Protein AF-A0A855K8G5-F1 (afdb_monomer_lite)

pLDDT: mean 94.02, std 3.82, range [71.25, 97.44]

Sequence (80 aa):
SVKDATLSTVTAAAKLGEVHLLVAGQGVGAVAEAAAKIAGVGKVHVADDAAYAHALAENVAPLVAKLMETHDAFLVPATT

Foldseek 3Di:
DDDPLVLVQLVVVLVVHQDEAEDFAAPCVVVQVVVVPRPRHPYYHYHHDNLPNPPDCVSVVVVVVVVVVPDDDDTDRPDD

Structure (mmCIF, N/CA/C/O backbone):
data_AF-A0A855K8G5-F1
#
_entry.id   AF-A0A855K8G5-F1
#
loop_
_atom_site.group_PDB
_atom_site.id
_atom_site.type_symbol
_atom_site.label_atom_id
_atom_site.label_alt_id
_atom_site.label_comp_id
_atom_site.label_asym_id
_atom_site.label_entity_id
_atom_site.label_seq_id
_atom_site.pdbx_PDB_ins_code
_atom_site.Cartn_x
_atom_site.Cartn_y
_atom_site.Cartn_z
_atom_site.occupancy
_atom_site.B_iso_or_equiv
_atom_site.auth_seq_id
_atom_site.auth_comp_id
_atom_site.auth_asym_id
_atom_site.auth_atom_id
_atom_site.pdbx_PDB_model_num
ATOM 1 N N . SER A 1 1 ? 11.760 4.475 3.859 1.00 79.31 1 SER A N 1
ATOM 2 C CA . SER A 1 1 ? 10.916 5.122 4.888 1.00 79.31 1 SER A CA 1
ATOM 3 C C . SER A 1 1 ? 9.522 5.347 4.323 1.00 79.31 1 SER A C 1
ATOM 5 O O . SER A 1 1 ? 9.373 5.357 3.105 1.00 79.31 1 SER A O 1
ATOM 7 N N . VAL A 1 2 ? 8.506 5.497 5.177 1.00 86.06 2 VAL A N 1
ATOM 8 C CA . VAL A 1 2 ? 7.154 5.890 4.741 1.00 86.06 2 VAL A CA 1
ATOM 9 C C . VAL A 1 2 ? 7.176 7.379 4.381 1.00 86.06 2 VAL A C 1
ATOM 11 O O . VAL A 1 2 ? 7.714 8.174 5.147 1.00 86.06 2 VAL A O 1
ATOM 14 N N . LYS A 1 3 ? 6.644 7.747 3.211 1.00 89.50 3 LYS A N 1
ATOM 15 C CA . LYS A 1 3 ? 6.551 9.146 2.758 1.00 89.50 3 LYS A CA 1
ATOM 16 C C . LYS A 1 3 ? 5.234 9.767 3.235 1.00 89.50 3 LYS A C 1
ATOM 18 O O . LYS A 1 3 ? 4.225 9.070 3.306 1.00 89.50 3 LYS A O 1
ATOM 23 N N . ASP A 1 4 ? 5.201 11.080 3.449 1.00 91.19 4 ASP A N 1
ATOM 24 C CA . ASP A 1 4 ? 3.987 11.790 3.897 1.00 91.19 4 ASP A CA 1
ATOM 25 C C . ASP A 1 4 ? 2.797 11.598 2.947 1.00 91.19 4 ASP A C 1
ATOM 27 O O . ASP A 1 4 ? 1.661 11.419 3.384 1.00 91.19 4 ASP A O 1
ATOM 31 N N . ALA A 1 5 ? 3.062 11.528 1.639 1.00 92.56 5 ALA A N 1
ATOM 32 C CA . ALA A 1 5 ? 2.035 11.265 0.633 1.00 92.56 5 ALA A CA 1
ATOM 33 C C . ALA A 1 5 ? 1.319 9.913 0.848 1.00 92.56 5 ALA A C 1
ATOM 35 O O . ALA A 1 5 ? 0.138 9.769 0.519 1.00 92.56 5 ALA A O 1
ATOM 36 N N . THR A 1 6 ? 1.996 8.929 1.453 1.00 93.12 6 THR A N 1
ATOM 37 C CA . THR A 1 6 ? 1.387 7.652 1.843 1.00 93.12 6 THR A CA 1
ATOM 38 C C . THR A 1 6 ? 0.327 7.861 2.927 1.00 93.12 6 THR A C 1
ATOM 40 O O . THR A 1 6 ? -0.747 7.276 2.835 1.00 93.12 6 THR A O 1
ATOM 43 N N . LEU A 1 7 ? 0.561 8.747 3.902 1.00 93.62 7 LEU A N 1
ATOM 44 C CA . LEU A 1 7 ? -0.401 9.044 4.974 1.00 93.62 7 LEU A CA 1
ATOM 45 C C . LEU A 1 7 ? -1.664 9.724 4.433 1.00 93.62 7 LEU A C 1
ATOM 47 O O . LEU A 1 7 ? -2.780 9.360 4.810 1.00 93.62 7 LEU A O 1
ATOM 51 N N . SER A 1 8 ? -1.506 10.674 3.504 1.00 94.69 8 SER A N 1
ATOM 52 C CA . SER A 1 8 ? -2.643 11.306 2.821 1.00 94.69 8 SER A CA 1
ATOM 53 C C . SER A 1 8 ? -3.470 10.282 2.040 1.00 94.69 8 SER A C 1
ATOM 55 O O . SER A 1 8 ? -4.699 10.311 2.094 1.00 94.69 8 SER A O 1
ATOM 57 N N . THR A 1 9 ? -2.802 9.338 1.373 1.00 96.06 9 THR A N 1
ATOM 58 C CA . THR A 1 9 ? -3.461 8.267 0.612 1.00 96.06 9 THR A CA 1
ATOM 59 C C . THR A 1 9 ? -4.220 7.310 1.533 1.00 96.06 9 THR A C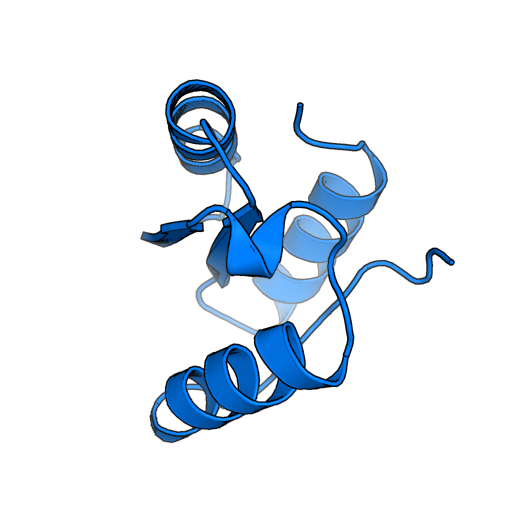 1
ATOM 61 O O . THR A 1 9 ? -5.381 7.017 1.264 1.00 96.06 9 THR A O 1
ATOM 64 N N . VAL A 1 10 ? -3.628 6.890 2.659 1.00 95.56 10 VAL A N 1
ATOM 65 C CA . VAL A 1 10 ? -4.303 6.050 3.670 1.00 95.56 10 VAL A CA 1
ATOM 66 C C . VAL A 1 10 ? -5.530 6.758 4.240 1.00 95.56 10 VAL A C 1
ATOM 68 O O . VAL A 1 10 ? -6.588 6.151 4.363 1.00 95.56 10 VAL A O 1
ATOM 71 N N . THR A 1 11 ? -5.425 8.059 4.521 1.00 95.12 11 THR A N 1
ATOM 72 C CA . THR A 1 11 ? -6.553 8.858 5.026 1.00 95.12 11 THR A CA 1
ATOM 73 C C . THR A 1 11 ? -7.710 8.906 4.024 1.00 95.12 11 THR A C 1
ATOM 75 O O . THR A 1 11 ? -8.875 8.878 4.419 1.00 95.12 11 THR A O 1
ATOM 78 N N . ALA A 1 12 ? -7.413 8.980 2.724 1.00 94.94 12 ALA A N 1
ATOM 79 C CA . ALA A 1 12 ? -8.426 8.914 1.676 1.00 94.94 12 ALA A CA 1
ATOM 80 C C . ALA A 1 12 ? -9.008 7.497 1.532 1.00 94.94 12 ALA A C 1
ATOM 82 O O . ALA A 1 12 ? -10.227 7.351 1.488 1.00 94.94 12 ALA A O 1
ATOM 83 N N . ALA A 1 13 ? -8.159 6.466 1.531 1.00 96.06 13 ALA A N 1
ATOM 84 C CA . ALA A 1 13 ? -8.564 5.064 1.433 1.00 96.06 13 ALA A CA 1
ATOM 85 C C . ALA A 1 13 ? -9.475 4.640 2.597 1.00 96.06 13 ALA A C 1
ATOM 87 O O . ALA A 1 13 ? -10.473 3.964 2.375 1.00 96.06 13 ALA A O 1
ATOM 88 N N . ALA A 1 14 ? -9.208 5.125 3.813 1.00 95.44 14 ALA A N 1
ATOM 89 C CA . ALA A 1 14 ? -10.021 4.844 4.997 1.00 95.44 14 ALA A CA 1
ATOM 90 C C . ALA A 1 14 ? -11.470 5.357 4.885 1.00 95.44 14 ALA A C 1
ATOM 92 O O . ALA A 1 14 ? -12.347 4.891 5.607 1.00 95.44 14 ALA A O 1
ATOM 93 N N . LYS A 1 15 ? -11.749 6.306 3.979 1.00 95.81 15 LYS A N 1
ATOM 94 C CA . LYS A 1 15 ? -13.122 6.750 3.678 1.00 95.81 15 LYS A CA 1
ATOM 95 C C . LYS A 1 15 ? -13.865 5.797 2.741 1.00 95.81 15 LYS A C 1
ATOM 97 O O . LYS A 1 15 ? -15.080 5.916 2.621 1.00 95.81 15 LYS A O 1
ATOM 102 N N . LEU A 1 16 ? -13.146 4.905 2.059 1.00 94.75 16 LEU A N 1
ATOM 103 C CA . LEU A 1 16 ? -13.694 3.920 1.126 1.00 94.75 16 LEU A CA 1
ATOM 104 C C . LEU A 1 16 ? -13.894 2.550 1.788 1.00 94.75 16 LEU A C 1
ATOM 106 O O . LEU A 1 16 ? -14.770 1.807 1.360 1.00 94.75 16 LEU A O 1
ATOM 110 N N . GLY A 1 17 ? -13.126 2.225 2.833 1.00 94.44 17 GLY A N 1
ATOM 111 C CA . 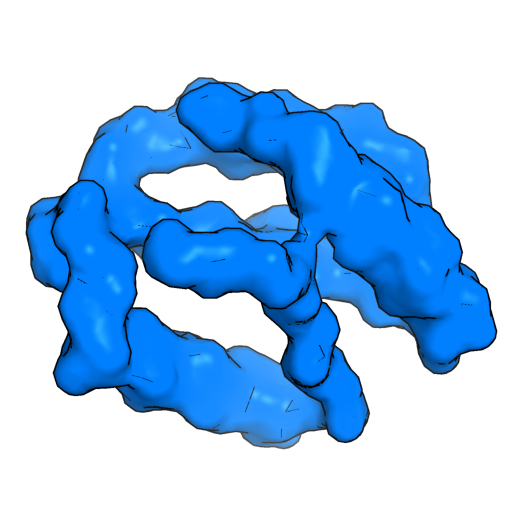GLY A 1 17 ? -13.267 0.971 3.569 1.00 94.44 17 GLY A CA 1
ATOM 112 C C . GLY A 1 17 ? -12.001 0.559 4.317 1.00 94.44 17 GLY A C 1
ATOM 113 O O . GLY A 1 17 ? -11.197 1.399 4.725 1.00 94.44 17 GLY A O 1
ATOM 114 N N . GLU A 1 18 ? -11.844 -0.752 4.506 1.00 95.56 18 GLU A N 1
ATOM 115 C CA . GLU A 1 18 ? -10.644 -1.340 5.102 1.00 95.56 18 GLU A CA 1
ATOM 116 C C . GLU A 1 18 ? -9.411 -1.066 4.231 1.00 95.56 18 GLU A C 1
ATOM 118 O O . GLU A 1 18 ? -9.444 -1.225 3.012 1.00 95.56 18 GLU A O 1
ATOM 123 N N . VAL A 1 19 ? -8.304 -0.665 4.863 1.00 97.12 19 VAL A N 1
ATOM 124 C CA . VAL A 1 19 ? -7.070 -0.319 4.151 1.00 97.12 19 VAL A CA 1
ATOM 125 C C . VAL A 1 19 ? -6.025 -1.408 4.335 1.00 97.12 19 VAL A C 1
ATOM 127 O O . VAL A 1 19 ? -5.545 -1.654 5.445 1.00 97.12 19 VAL A O 1
ATOM 130 N N . HIS A 1 20 ? -5.623 -2.025 3.226 1.00 97.44 20 HIS A N 1
ATOM 131 C CA . HIS A 1 20 ? -4.436 -2.876 3.145 1.00 97.44 20 HIS A CA 1
ATOM 132 C C . HIS A 1 20 ? -3.324 -2.087 2.447 1.00 97.44 20 HIS A C 1
ATOM 134 O O . HIS A 1 20 ? -3.547 -1.465 1.411 1.00 97.44 20 HIS A O 1
ATOM 140 N N . LEU A 1 21 ? -2.122 -2.078 3.023 1.00 96.31 21 LEU A N 1
ATOM 141 C CA . LEU A 1 21 ? -0.991 -1.294 2.528 1.00 96.31 21 LEU A CA 1
ATOM 142 C C . LEU A 1 21 ? 0.080 -2.211 1.936 1.00 96.31 21 LEU A C 1
ATOM 144 O O . LEU A 1 21 ? 0.514 -3.157 2.586 1.00 96.31 21 LEU A O 1
ATOM 148 N N . LEU A 1 22 ? 0.521 -1.928 0.711 1.00 96.31 22 LEU A N 1
ATOM 149 C CA . LEU A 1 22 ? 1.600 -2.660 0.047 1.00 96.31 22 LEU A CA 1
ATOM 150 C C . LEU A 1 22 ? 2.939 -1.944 0.238 1.00 96.31 22 LEU A C 1
ATOM 152 O O . LEU A 1 22 ? 3.094 -0.788 -0.154 1.00 96.31 22 LEU A O 1
ATOM 156 N N . VAL A 1 23 ? 3.926 -2.653 0.778 1.00 95.88 23 VAL A N 1
ATOM 157 C CA . VAL A 1 23 ? 5.327 -2.232 0.801 1.00 95.88 23 VAL A CA 1
ATOM 158 C C . VAL A 1 23 ? 6.114 -3.134 -0.142 1.00 95.88 23 VAL A C 1
ATOM 160 O O . VAL A 1 23 ? 6.362 -4.296 0.175 1.00 95.88 23 VAL A O 1
ATOM 163 N N . ALA A 1 24 ? 6.500 -2.593 -1.296 1.00 94.94 24 ALA A N 1
ATOM 164 C CA . ALA A 1 24 ? 7.339 -3.269 -2.280 1.00 94.94 24 ALA A CA 1
ATOM 165 C C . ALA A 1 24 ? 8.712 -2.588 -2.360 1.00 94.94 24 ALA A C 1
ATOM 167 O O . ALA A 1 24 ? 8.792 -1.362 -2.459 1.00 94.94 24 ALA A O 1
ATOM 168 N N . GLY A 1 25 ? 9.788 -3.366 -2.292 1.00 94.50 25 GLY A N 1
ATOM 169 C CA . GLY A 1 25 ? 11.161 -2.868 -2.373 1.00 94.50 25 GLY A CA 1
ATOM 170 C C . GLY A 1 25 ? 12.172 -3.931 -1.959 1.00 94.50 25 GLY A C 1
ATOM 171 O O . GLY A 1 25 ? 11.834 -5.105 -1.896 1.00 94.50 25 GLY A O 1
ATOM 172 N N . GLN A 1 26 ? 13.393 -3.508 -1.635 1.00 95.69 26 GLN A N 1
ATOM 173 C CA . GLN A 1 26 ? 14.441 -4.377 -1.096 1.00 95.69 26 GLN A CA 1
ATOM 174 C C . GLN A 1 26 ? 14.814 -3.938 0.325 1.00 95.69 26 GLN A C 1
ATOM 176 O O . GLN A 1 26 ? 15.035 -2.749 0.567 1.00 95.69 26 GLN A O 1
ATOM 181 N N . GLY A 1 27 ? 14.907 -4.885 1.259 1.00 94.62 27 GLY A N 1
ATOM 182 C CA . GLY A 1 27 ? 15.236 -4.627 2.662 1.00 94.62 27 GLY A CA 1
ATOM 183 C C . GLY A 1 27 ? 14.173 -3.779 3.362 1.00 94.62 27 GLY A C 1
ATOM 184 O O . GLY A 1 27 ? 14.493 -2.847 4.102 1.00 94.62 27 GLY A O 1
ATOM 185 N N . VAL A 1 28 ? 12.895 -4.054 3.099 1.00 95.56 28 VAL A N 1
ATOM 186 C CA . VAL A 1 28 ? 11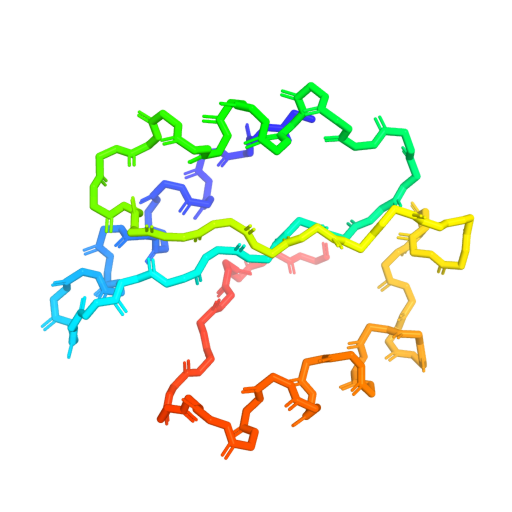.779 -3.169 3.473 1.00 95.56 28 VAL A CA 1
ATOM 187 C C . VAL A 1 28 ? 11.183 -3.455 4.850 1.00 95.56 28 VAL A C 1
ATOM 189 O O . VAL A 1 28 ? 10.247 -2.764 5.247 1.00 95.56 28 VAL A O 1
ATOM 192 N N . GLY A 1 29 ? 11.730 -4.404 5.615 1.00 93.94 29 GLY A N 1
ATOM 193 C CA . GLY A 1 29 ? 11.207 -4.800 6.932 1.00 93.94 29 GLY A CA 1
ATOM 194 C C . GLY A 1 29 ? 10.909 -3.620 7.867 1.00 93.94 29 GLY A C 1
ATOM 195 O O . GLY A 1 29 ? 9.784 -3.470 8.337 1.00 93.94 29 GLY A O 1
ATOM 196 N N . ALA A 1 30 ? 11.861 -2.698 8.039 1.00 94.88 30 ALA A N 1
ATOM 197 C CA . ALA A 1 30 ? 11.661 -1.513 8.881 1.00 94.88 30 ALA A CA 1
ATOM 198 C C . ALA A 1 30 ? 10.553 -0.572 8.357 1.00 94.88 30 ALA A C 1
ATOM 200 O O . ALA A 1 30 ? 9.867 0.096 9.131 1.00 94.88 30 ALA A O 1
ATOM 201 N N . VAL A 1 31 ? 10.360 -0.510 7.035 1.00 94.56 31 VAL A N 1
ATOM 202 C CA . VAL A 1 31 ? 9.289 0.283 6.414 1.00 94.56 31 VAL A CA 1
ATOM 203 C C . VAL A 1 31 ? 7.936 -0.396 6.608 1.00 94.56 31 VAL A C 1
ATOM 205 O O . VAL A 1 31 ? 6.962 0.292 6.897 1.0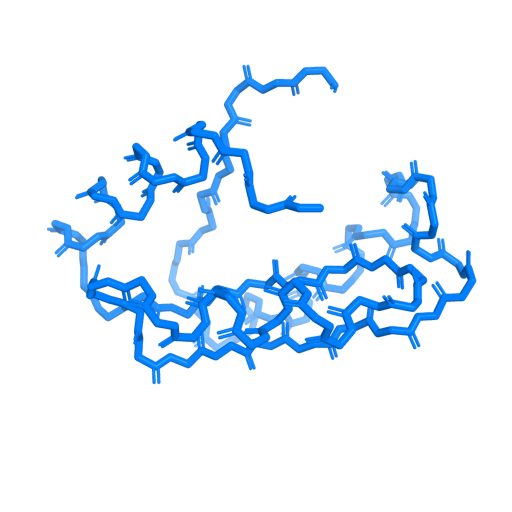0 94.56 31 VAL A O 1
ATOM 208 N N . ALA A 1 32 ? 7.876 -1.724 6.506 1.00 95.12 32 ALA A N 1
ATOM 209 C CA . ALA A 1 32 ? 6.669 -2.502 6.760 1.00 95.12 32 ALA A CA 1
ATOM 210 C C . ALA A 1 32 ? 6.206 -2.382 8.219 1.00 95.12 32 ALA A C 1
ATOM 212 O O . ALA A 1 32 ? 5.026 -2.146 8.471 1.00 95.12 32 ALA A O 1
ATOM 213 N N . GLU A 1 33 ? 7.133 -2.445 9.177 1.00 95.56 33 GLU A N 1
ATOM 214 C CA . GLU A 1 33 ? 6.827 -2.226 10.595 1.00 95.56 33 GLU A CA 1
ATOM 215 C C . GLU A 1 33 ? 6.313 -0.811 10.873 1.00 95.56 33 GLU A C 1
ATOM 217 O O . GLU A 1 33 ? 5.390 -0.626 11.666 1.00 95.56 33 GLU A O 1
ATOM 222 N N . ALA A 1 34 ? 6.900 0.200 10.228 1.00 94.81 34 ALA A N 1
ATOM 223 C CA . ALA A 1 34 ? 6.415 1.570 10.333 1.00 94.81 34 ALA A CA 1
ATOM 224 C C . ALA A 1 34 ? 5.021 1.719 9.705 1.00 94.81 34 ALA A C 1
ATOM 226 O O . ALA A 1 34 ? 4.153 2.360 10.292 1.00 94.81 34 ALA A O 1
ATOM 227 N N . ALA A 1 35 ? 4.788 1.091 8.551 1.00 94.75 35 ALA A N 1
ATOM 228 C CA . ALA A 1 35 ? 3.504 1.117 7.864 1.00 94.75 35 ALA A CA 1
ATOM 229 C C . ALA A 1 35 ? 2.382 0.452 8.675 1.00 94.75 35 ALA A C 1
ATOM 231 O O . ALA A 1 35 ? 1.265 0.961 8.703 1.00 94.75 35 ALA A O 1
ATOM 232 N N . ALA A 1 36 ? 2.685 -0.632 9.392 1.00 95.50 36 ALA A N 1
ATOM 233 C CA . ALA A 1 36 ? 1.724 -1.335 10.244 1.00 95.50 36 ALA A CA 1
ATOM 234 C C . ALA A 1 36 ? 1.248 -0.497 11.442 1.00 95.50 36 ALA A C 1
ATOM 236 O O . ALA A 1 36 ? 0.208 -0.785 12.024 1.00 95.50 36 ALA A O 1
ATOM 237 N N . LYS A 1 37 ? 2.000 0.545 11.819 1.00 95.12 37 LYS A N 1
ATOM 238 C CA . LYS A 1 37 ? 1.650 1.467 12.910 1.00 95.12 37 LYS A CA 1
ATOM 239 C C . LYS A 1 37 ? 0.800 2.651 12.441 1.00 95.12 37 LYS A C 1
ATOM 241 O O . LYS A 1 37 ? 0.414 3.478 13.265 1.00 95.12 37 LYS A O 1
ATOM 246 N N . ILE A 1 38 ? 0.526 2.771 11.141 1.00 94.94 38 ILE A N 1
ATOM 247 C CA . ILE A 1 38 ? -0.297 3.855 10.600 1.00 94.94 38 ILE A CA 1
ATOM 248 C C . ILE A 1 38 ? -1.758 3.596 10.976 1.00 94.94 38 ILE A C 1
ATOM 250 O O . ILE A 1 38 ? -2.324 2.551 10.658 1.00 94.94 38 ILE A O 1
ATOM 254 N N . ALA A 1 39 ? -2.387 4.572 11.629 1.00 92.12 39 ALA A N 1
ATOM 255 C CA . ALA A 1 39 ? -3.801 4.494 11.974 1.00 92.12 39 ALA A CA 1
ATOM 256 C C . ALA A 1 39 ? -4.666 4.303 10.714 1.00 92.12 39 ALA A C 1
ATOM 258 O O . ALA A 1 39 ? -4.530 5.041 9.739 1.00 92.12 39 ALA A O 1
ATOM 259 N N . GLY A 1 40 ? -5.562 3.315 10.753 1.00 91.31 40 GLY A N 1
ATOM 260 C CA . GLY A 1 40 ? -6.443 2.958 9.638 1.00 91.31 40 GLY A CA 1
ATOM 261 C C . GLY A 1 40 ? -5.922 1.828 8.744 1.00 91.31 40 GLY A C 1
ATOM 262 O O . GLY A 1 40 ? -6.712 1.274 7.988 1.00 91.31 40 GLY A O 1
ATOM 263 N N . VAL A 1 41 ? -4.647 1.434 8.854 1.00 96.44 41 VAL A N 1
ATOM 264 C CA . VAL A 1 41 ? -4.110 0.263 8.141 1.00 96.44 41 VAL A CA 1
ATOM 265 C C . VAL A 1 41 ? -4.472 -1.016 8.900 1.00 96.44 41 VAL A C 1
ATOM 267 O O . VAL A 1 41 ? -4.037 -1.213 10.031 1.00 96.44 41 VAL A O 1
ATOM 270 N N . GLY A 1 42 ? -5.259 -1.894 8.273 1.00 95.62 42 GLY A N 1
ATOM 271 C CA . GLY A 1 42 ? -5.650 -3.195 8.832 1.00 95.62 42 GLY A CA 1
ATOM 272 C C . GLY A 1 42 ? -4.642 -4.309 8.539 1.00 95.62 42 GLY A C 1
ATOM 273 O O . GLY A 1 42 ? -4.493 -5.248 9.321 1.00 95.62 42 GLY A O 1
ATOM 274 N N . LYS A 1 43 ? -3.908 -4.192 7.426 1.00 96.56 43 LYS A N 1
ATOM 275 C CA . LYS A 1 43 ? -2.929 -5.190 6.987 1.00 96.56 43 LYS A CA 1
ATOM 276 C C . LYS A 1 43 ? -1.804 -4.555 6.183 1.00 96.56 43 LYS A C 1
ATOM 278 O O . LYS A 1 43 ? -2.037 -3.636 5.402 1.00 96.56 43 LYS A O 1
ATOM 283 N N . VAL A 1 44 ? -0.595 -5.095 6.327 1.00 97.06 44 VAL A N 1
ATOM 284 C CA . VAL A 1 44 ? 0.556 -4.738 5.491 1.00 97.06 44 VAL A CA 1
ATOM 285 C C . VAL A 1 44 ? 0.983 -5.947 4.666 1.00 97.06 44 VAL A C 1
ATOM 287 O O . VAL A 1 44 ? 1.348 -6.987 5.211 1.00 97.06 44 VAL A O 1
ATOM 290 N N . HIS A 1 45 ? 0.938 -5.808 3.346 1.00 96.62 45 HIS A N 1
ATOM 291 C CA . HIS A 1 45 ? 1.533 -6.740 2.398 1.00 96.62 45 HIS A CA 1
ATOM 292 C C . HIS A 1 45 ? 2.985 -6.344 2.155 1.00 96.62 45 HIS A C 1
ATOM 294 O O . HIS A 1 45 ? 3.271 -5.187 1.852 1.00 96.62 45 HIS A O 1
ATOM 300 N N . VAL A 1 46 ? 3.898 -7.305 2.271 1.00 96.69 46 VAL A N 1
ATOM 301 C CA . VAL A 1 46 ? 5.332 -7.075 2.077 1.00 96.69 46 VAL A CA 1
ATOM 302 C C . VAL A 1 46 ? 5.802 -7.852 0.859 1.00 96.69 46 VAL A C 1
ATOM 304 O O . VAL A 1 46 ? 5.621 -9.065 0.784 1.00 96.69 46 VAL A O 1
ATOM 307 N N . ALA A 1 47 ? 6.411 -7.139 -0.080 1.00 95.94 47 ALA A N 1
ATOM 308 C CA . ALA A 1 47 ? 7.107 -7.687 -1.229 1.00 95.94 47 ALA A CA 1
ATOM 309 C C . ALA A 1 47 ? 8.571 -7.232 -1.151 1.00 95.94 47 ALA A C 1
ATOM 311 O O . ALA A 1 47 ? 8.925 -6.162 -1.645 1.00 95.94 47 ALA A O 1
ATOM 312 N N . ASP A 1 48 ? 9.387 -8.023 -0.451 1.00 95.88 48 ASP A N 1
ATOM 313 C CA . ASP A 1 48 ? 10.813 -7.755 -0.243 1.00 95.88 48 ASP A CA 1
ATOM 314 C C . ASP A 1 48 ? 11.647 -8.576 -1.234 1.00 95.88 48 ASP A C 1
ATOM 316 O O . ASP A 1 48 ? 11.850 -9.774 -1.040 1.00 95.88 48 ASP A O 1
ATOM 320 N N . ASP A 1 49 ? 12.062 -7.945 -2.330 1.00 95.88 49 ASP A N 1
ATOM 321 C CA . ASP A 1 49 ? 12.886 -8.552 -3.374 1.00 95.88 49 ASP A CA 1
ATOM 322 C C . ASP A 1 49 ? 13.702 -7.470 -4.102 1.00 95.88 49 ASP A C 1
ATOM 324 O O . ASP A 1 49 ? 13.253 -6.332 -4.279 1.00 95.88 49 ASP A O 1
ATOM 328 N N . ALA A 1 50 ? 14.896 -7.827 -4.581 1.00 94.75 50 ALA A N 1
ATOM 329 C CA . ALA A 1 50 ? 15.734 -6.940 -5.387 1.00 94.75 50 ALA A CA 1
ATOM 330 C C . ALA A 1 50 ? 15.023 -6.452 -6.666 1.00 94.75 50 ALA A C 1
ATOM 332 O O . ALA A 1 50 ? 15.260 -5.328 -7.109 1.00 94.75 50 ALA A O 1
ATOM 333 N N . ALA A 1 51 ? 14.099 -7.241 -7.225 1.00 93.38 51 ALA A N 1
ATOM 334 C CA . ALA A 1 51 ? 13.278 -6.850 -8.369 1.00 93.38 51 ALA A CA 1
ATOM 335 C C . ALA A 1 51 ? 12.429 -5.591 -8.101 1.00 93.38 51 ALA A C 1
ATOM 337 O O . ALA A 1 51 ? 12.130 -4.833 -9.026 1.00 93.38 51 ALA A O 1
ATOM 338 N N . TYR A 1 52 ? 12.066 -5.319 -6.846 1.00 94.31 52 TYR A N 1
ATOM 339 C CA . TYR A 1 52 ? 11.250 -4.161 -6.479 1.00 94.31 52 TYR A CA 1
ATOM 340 C C . TYR A 1 52 ? 12.072 -2.932 -6.074 1.00 94.31 52 TYR A C 1
ATOM 342 O O . TYR A 1 52 ? 11.492 -1.870 -5.851 1.00 94.31 52 TYR A O 1
ATOM 350 N N . ALA A 1 53 ? 13.406 -3.028 -6.012 1.00 91.12 53 ALA A N 1
ATOM 351 C CA . ALA A 1 53 ? 14.282 -1.962 -5.511 1.00 91.12 53 ALA A CA 1
ATOM 352 C C . ALA A 1 53 ? 14.111 -0.614 -6.240 1.00 91.12 53 ALA A C 1
ATOM 354 O O . ALA A 1 53 ? 14.295 0.444 -5.639 1.00 91.12 53 ALA A O 1
ATOM 355 N N . HIS A 1 54 ? 13.731 -0.649 -7.519 1.00 90.69 54 HIS A N 1
ATOM 356 C CA . HIS A 1 54 ? 13.565 0.539 -8.364 1.00 90.69 54 HIS A CA 1
ATOM 357 C C . HIS A 1 54 ? 12.115 0.822 -8.764 1.00 90.69 54 HIS A C 1
ATOM 359 O O . HIS A 1 54 ? 11.885 1.685 -9.603 1.00 90.69 54 HIS A O 1
ATOM 365 N N . ALA A 1 55 ? 11.149 0.097 -8.188 1.00 87.69 55 ALA A N 1
ATOM 366 C CA . ALA A 1 55 ? 9.727 0.243 -8.500 1.00 87.69 55 ALA A CA 1
ATOM 367 C C . ALA A 1 55 ? 9.413 0.234 -10.016 1.00 87.69 55 ALA A C 1
ATOM 369 O O . ALA A 1 55 ? 8.534 0.960 -10.476 1.00 87.69 55 ALA A O 1
ATOM 370 N N . LEU A 1 56 ? 10.133 -0.589 -10.792 1.00 93.25 56 LEU A N 1
ATOM 371 C CA . LEU A 1 56 ? 9.901 -0.726 -12.233 1.00 93.25 56 LEU A CA 1
ATOM 372 C C . LEU A 1 56 ? 8.479 -1.223 -12.496 1.00 93.25 56 LEU A C 1
ATOM 374 O O . LEU A 1 56 ? 8.005 -2.148 -11.826 1.00 93.25 56 LEU A O 1
ATOM 378 N N . ALA A 1 57 ? 7.812 -0.629 -13.484 1.00 91.44 57 ALA A N 1
ATOM 379 C CA . ALA A 1 57 ? 6.416 -0.922 -13.788 1.00 91.44 57 ALA A CA 1
ATOM 380 C C . ALA A 1 57 ? 6.205 -2.406 -14.130 1.00 91.44 57 ALA A C 1
ATOM 382 O O . ALA A 1 57 ? 5.237 -3.010 -13.677 1.00 91.44 57 ALA A O 1
ATOM 383 N N . GLU A 1 58 ? 7.146 -3.014 -14.846 1.00 95.31 58 GLU A N 1
ATOM 384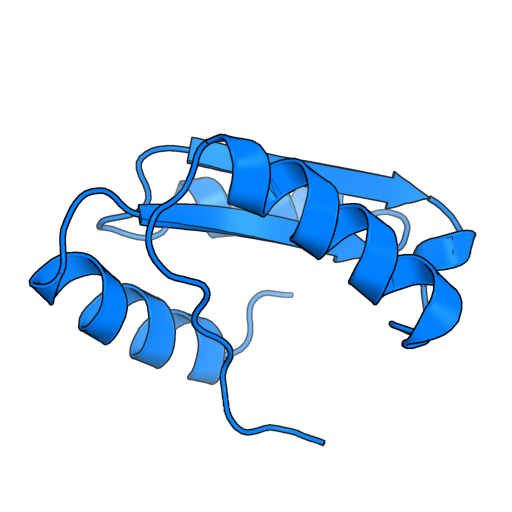 C CA . GLU A 1 58 ? 7.139 -4.421 -15.249 1.00 95.31 58 GLU A CA 1
ATOM 385 C C . GLU A 1 58 ? 7.155 -5.376 -14.051 1.00 95.31 58 GLU A C 1
ATOM 387 O O . GLU A 1 58 ? 6.587 -6.463 -14.126 1.00 95.31 58 GLU A O 1
ATOM 392 N N . ASN A 1 59 ? 7.761 -4.960 -12.937 1.00 94.38 59 ASN A N 1
ATOM 393 C CA . ASN A 1 59 ? 7.849 -5.765 -11.722 1.00 94.38 59 ASN A CA 1
ATOM 394 C C . ASN A 1 59 ? 6.672 -5.479 -10.780 1.00 94.38 59 ASN A C 1
ATOM 396 O O . ASN A 1 59 ? 6.098 -6.398 -10.199 1.00 94.38 59 ASN A O 1
ATOM 400 N N . VAL A 1 60 ? 6.280 -4.210 -10.631 1.00 93.31 60 VAL A N 1
ATOM 401 C CA . VAL A 1 60 ? 5.242 -3.794 -9.674 1.00 93.31 60 VAL A CA 1
ATOM 402 C C . VAL A 1 60 ? 3.828 -4.035 -10.206 1.00 93.31 60 VAL A C 1
ATOM 404 O O . VAL A 1 60 ? 2.952 -4.430 -9.437 1.00 93.31 60 VAL A O 1
ATOM 407 N N . ALA A 1 61 ? 3.571 -3.843 -11.502 1.00 94.69 61 ALA A N 1
ATOM 408 C CA . ALA A 1 61 ? 2.223 -3.981 -12.055 1.00 94.69 61 ALA A CA 1
ATOM 409 C C . ALA A 1 61 ? 1.640 -5.401 -11.892 1.00 94.69 61 ALA A C 1
ATOM 411 O O . ALA A 1 61 ? 0.499 -5.500 -11.437 1.00 94.69 61 ALA A O 1
ATOM 412 N N . PRO A 1 62 ? 2.380 -6.502 -12.153 1.00 95.88 62 PRO A N 1
ATOM 413 C CA . PRO A 1 62 ? 1.869 -7.854 -11.910 1.00 95.88 62 PRO A CA 1
ATOM 414 C C . PRO A 1 62 ? 1.578 -8.130 -10.429 1.00 95.88 62 PRO A C 1
ATOM 416 O O . PRO A 1 62 ? 0.605 -8.809 -10.102 1.00 95.88 62 PRO A O 1
ATOM 419 N N . LEU A 1 63 ? 2.398 -7.580 -9.527 1.00 95.38 63 LEU A N 1
ATOM 420 C CA . LEU A 1 63 ? 2.196 -7.690 -8.083 1.00 95.38 63 LEU A CA 1
ATOM 421 C C . LEU A 1 63 ? 0.883 -7.019 -7.655 1.00 95.38 63 LEU A C 1
ATOM 423 O O . LEU A 1 63 ? 0.093 -7.619 -6.926 1.00 95.38 63 LEU A O 1
ATOM 427 N N . VAL A 1 64 ? 0.632 -5.798 -8.133 1.00 95.25 64 VAL A N 1
ATOM 428 C CA . VAL A 1 64 ? -0.611 -5.061 -7.859 1.00 95.25 64 VAL A CA 1
ATOM 429 C C . VAL A 1 64 ? -1.815 -5.767 -8.478 1.00 95.25 64 VAL A C 1
ATOM 431 O O . VAL A 1 64 ? -2.821 -5.944 -7.797 1.00 95.25 64 VAL A O 1
ATOM 434 N N . ALA A 1 65 ? -1.713 -6.220 -9.730 1.00 96.88 65 ALA A N 1
ATOM 435 C CA . ALA A 1 65 ? -2.795 -6.922 -10.419 1.00 96.88 65 ALA A CA 1
ATOM 436 C C . ALA A 1 65 ? -3.253 -8.166 -9.643 1.00 96.88 65 ALA A C 1
ATOM 438 O O . ALA A 1 65 ? -4.449 -8.367 -9.460 1.00 96.88 65 ALA A O 1
ATOM 439 N N . LYS A 1 66 ? -2.304 -8.941 -9.105 1.00 96.50 66 LYS A N 1
ATOM 440 C CA . LYS A 1 66 ? -2.603 -10.099 -8.258 1.00 96.50 66 LYS A CA 1
ATOM 441 C C . LYS A 1 66 ? -3.321 -9.716 -6.962 1.00 96.50 66 LYS A C 1
ATOM 443 O O . LYS A 1 66 ? -4.217 -10.426 -6.525 1.00 96.50 66 LYS A O 1
ATOM 448 N N . LEU A 1 67 ? -2.938 -8.610 -6.321 1.00 95.50 67 LEU A N 1
ATOM 449 C CA . LEU A 1 67 ? -3.625 -8.144 -5.110 1.00 95.50 67 LEU A CA 1
ATOM 450 C C . LEU A 1 67 ? -5.055 -7.687 -5.414 1.00 95.50 67 LEU A C 1
ATOM 452 O O . LEU A 1 67 ? -5.955 -7.932 -4.614 1.00 95.50 67 LEU A O 1
ATOM 456 N N . MET A 1 68 ? -5.276 -7.079 -6.577 1.00 96.94 68 MET A N 1
ATOM 457 C CA . MET A 1 68 ? -6.599 -6.631 -7.015 1.00 96.94 68 MET A CA 1
ATOM 458 C C . MET A 1 68 ? -7.584 -7.772 -7.291 1.00 96.94 68 MET A C 1
ATOM 460 O O . MET A 1 68 ? -8.779 -7.516 -7.358 1.00 96.94 68 MET A O 1
ATOM 464 N N . GLU A 1 69 ? -7.141 -9.032 -7.360 1.00 96.62 69 GLU A N 1
ATOM 465 C CA . GLU A 1 69 ? -8.053 -10.189 -7.398 1.00 96.62 69 GLU A CA 1
ATOM 466 C C . GLU A 1 69 ? -8.955 -10.269 -6.153 1.00 96.62 69 GLU A C 1
ATOM 468 O O . GLU A 1 69 ? -10.037 -10.852 -6.210 1.00 96.62 69 GLU A O 1
ATOM 473 N N . THR A 1 70 ? -8.524 -9.686 -5.028 1.00 94.62 70 THR A N 1
ATOM 474 C CA . THR A 1 70 ? -9.264 -9.689 -3.757 1.00 94.62 70 THR A CA 1
ATOM 475 C C . THR A 1 70 ? -9.539 -8.286 -3.205 1.00 94.62 70 THR A C 1
ATOM 477 O O . THR A 1 70 ? -9.896 -8.174 -2.034 1.00 94.62 70 THR A O 1
ATOM 480 N N . HIS A 1 71 ? -9.323 -7.222 -3.986 1.00 95.38 71 HIS A N 1
ATOM 481 C CA . HIS A 1 71 ? -9.511 -5.829 -3.556 1.00 95.38 71 HIS A CA 1
ATOM 482 C C . HIS A 1 71 ? -10.310 -5.034 -4.589 1.00 95.38 71 HIS A C 1
ATOM 484 O O . HIS A 1 71 ? -10.101 -5.182 -5.788 1.00 95.38 71 HIS A O 1
ATOM 490 N N . ASP A 1 72 ? -11.164 -4.125 -4.119 1.00 95.44 72 ASP A N 1
ATOM 491 C CA . ASP A 1 72 ? -12.053 -3.350 -4.993 1.00 95.44 72 ASP A CA 1
ATOM 492 C C . ASP A 1 72 ? -11.412 -2.073 -5.562 1.00 95.44 72 ASP A C 1
ATOM 494 O O . ASP A 1 72 ? -11.806 -1.594 -6.626 1.00 95.44 72 ASP A O 1
ATOM 498 N N . ALA A 1 73 ? -10.426 -1.494 -4.867 1.00 95.88 73 ALA A N 1
ATOM 499 C CA . ALA A 1 73 ? -9.796 -0.238 -5.267 1.00 95.88 73 ALA A CA 1
ATOM 500 C C . ALA A 1 73 ? -8.288 -0.226 -4.992 1.00 95.88 73 ALA A C 1
ATOM 502 O O . ALA A 1 73 ? -7.830 -0.649 -3.931 1.00 95.88 73 ALA A O 1
ATOM 503 N N . PHE A 1 74 ? -7.529 0.346 -5.931 1.00 95.44 74 PHE A N 1
ATOM 504 C CA . PHE A 1 74 ? -6.098 0.602 -5.786 1.00 95.44 74 PHE A CA 1
ATOM 505 C C . PHE A 1 74 ? -5.834 2.105 -5.774 1.00 95.44 74 PHE A C 1
ATOM 507 O O . PHE A 1 74 ? -6.153 2.808 -6.733 1.00 95.44 74 PHE A O 1
ATOM 514 N N . LEU A 1 75 ? -5.264 2.605 -4.677 1.00 95.75 75 LEU A N 1
ATOM 515 C CA . LEU A 1 75 ? -4.926 4.015 -4.509 1.00 95.75 75 LEU A CA 1
ATOM 516 C C . LEU A 1 75 ? -3.414 4.159 -4.366 1.00 95.75 75 LEU A C 1
ATOM 518 O O . LEU A 1 75 ? -2.785 3.463 -3.570 1.00 95.75 75 LEU A O 1
ATOM 522 N N . VAL A 1 76 ? -2.847 5.116 -5.097 1.00 93.62 76 VAL A N 1
ATOM 523 C CA . VAL A 1 76 ? -1.432 5.481 -5.007 1.00 93.62 76 VAL A CA 1
ATOM 524 C C . VAL A 1 76 ? -1.284 6.991 -4.853 1.00 93.62 76 VAL A C 1
ATOM 526 O O . VAL A 1 76 ? -2.070 7.747 -5.432 1.00 93.62 76 VAL A O 1
ATOM 529 N N . PRO A 1 77 ? -0.284 7.459 -4.089 1.00 92.50 77 PRO A N 1
ATOM 530 C CA . PRO A 1 77 ? 0.065 8.869 -4.087 1.00 92.50 77 PRO A CA 1
ATOM 531 C C . PRO A 1 77 ? 0.519 9.294 -5.488 1.00 92.50 77 PRO A C 1
ATOM 533 O O . PRO A 1 77 ? 1.263 8.573 -6.150 1.00 92.50 77 PRO A O 1
ATOM 536 N N . ALA A 1 78 ? 0.093 10.478 -5.929 1.00 91.94 78 ALA A N 1
ATOM 537 C CA . AL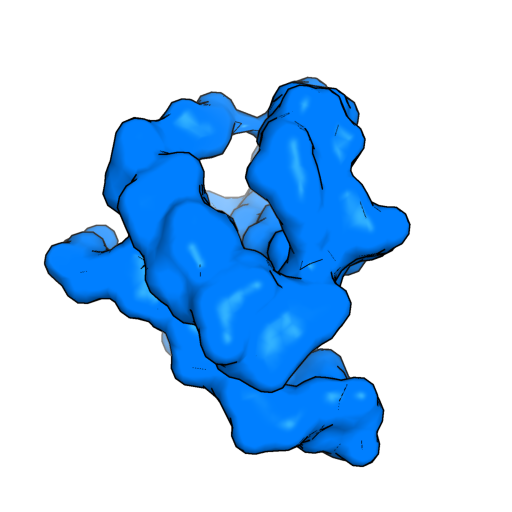A A 1 78 ? 0.451 11.044 -7.231 1.00 91.94 78 ALA A CA 1
ATOM 538 C C . ALA A 1 78 ? 1.902 11.567 -7.237 1.00 91.94 78 ALA A C 1
ATOM 540 O O . ALA A 1 78 ? 2.151 12.771 -7.231 1.00 91.94 78 ALA A O 1
ATOM 541 N N . THR A 1 79 ? 2.864 10.649 -7.193 1.00 85.25 79 THR A N 1
ATOM 542 C CA . THR A 1 79 ? 4.304 10.922 -7.252 1.00 85.25 79 THR A CA 1
ATOM 543 C C . THR A 1 79 ? 4.920 10.272 -8.487 1.00 85.25 79 THR A C 1
ATOM 545 O O . THR A 1 79 ? 4.399 9.269 -8.966 1.00 85.25 79 THR A O 1
ATOM 548 N N . THR A 1 80 ? 6.018 10.846 -8.982 1.00 71.25 80 THR A N 1
ATOM 549 C CA . THR A 1 80 ? 6.836 10.284 -10.072 1.00 71.25 80 THR A CA 1
ATOM 550 C C . THR A 1 80 ? 7.597 9.043 -9.643 1.00 71.25 80 THR A C 1
ATOM 552 O O . THR A 1 80 ? 8.107 9.065 -8.493 1.00 71.25 80 THR A O 1
#

Radius of gyration: 12.06 Å; chains: 1; bounding box: 29×22×28 Å

Secondary structure (DSSP, 8-state):
---HHHHHHHHHHTTTS-EEEEEEESS-HHHHHHHHTSTTEEEEEEEE-GGGTT--HHHHHHHHHHHHTT-S-----S--